Protein AF-A0ABD0PLP1-F1 (afdb_monomer_lite)

Foldseek 3Di:
DDDKDWPDFFDDDDDDAQAKDKTDTDIDDVVDDAAWDDDPNHTDDPVPPQWDQDPNRIIMGGRDHDPDPD

Radius of gyration: 13.67 Å; chains: 1; bounding box: 38×24×39 Å

Organism: Cirrhinus mrigala (NCBI:txid683832)

Sequence (70 aa):
RPPPVVRQGPTNQTVAVDGTVVLGCQATGTPTPTILWRKDGVLVSTHDSRLKQLDTGALQIRYAKHHIKA

Structure (mmCIF, N/CA/C/O backbone):
data_AF-A0ABD0PLP1-F1
#
_entry.id   AF-A0ABD0PLP1-F1
#
loop_
_atom_site.group_PDB
_atom_site.id
_atom_site.type_symbol
_atom_site.label_atom_id
_atom_site.label_alt_id
_atom_site.label_comp_id
_atom_site.label_asym_id
_atom_site.label_entity_id
_atom_site.label_seq_id
_atom_site.pdbx_PDB_ins_code
_atom_site.Cartn_x
_atom_site.Cartn_y
_atom_site.Cartn_z
_atom_site.occupancy
_atom_site.B_iso_or_equiv
_atom_site.auth_seq_id
_atom_site.auth_comp_id
_atom_site.auth_asym_id
_atom_site.auth_atom_id
_atom_site.pdbx_PDB_model_num
ATOM 1 N N . ARG A 1 1 ? -12.255 -3.362 22.737 1.00 63.31 1 ARG A N 1
ATOM 2 C CA . ARG A 1 1 ? -12.282 -3.340 21.252 1.00 63.31 1 ARG A CA 1
ATOM 3 C C . ARG A 1 1 ? -11.053 -4.095 20.746 1.00 63.31 1 ARG A C 1
ATOM 5 O O . ARG A 1 1 ? -9.972 -3.733 21.194 1.00 63.31 1 ARG A O 1
ATOM 12 N N . PRO A 1 2 ? -11.181 -5.132 19.896 1.00 73.94 2 PRO A N 1
ATOM 13 C CA . PRO A 1 2 ? -10.017 -5.848 19.377 1.00 73.94 2 PRO A CA 1
ATOM 14 C C . PRO A 1 2 ? -9.177 -4.923 18.478 1.00 73.94 2 PRO A C 1
ATOM 16 O O . PRO A 1 2 ? -9.766 -4.132 17.729 1.00 73.94 2 PRO A O 1
ATOM 19 N N . PRO A 1 3 ? -7.837 -4.990 18.539 1.00 82.06 3 PRO A N 1
ATOM 20 C CA . PRO A 1 3 ? -6.978 -4.258 17.617 1.00 82.06 3 PRO A CA 1
ATOM 21 C C . PRO A 1 3 ? -7.151 -4.777 16.177 1.00 82.06 3 PRO A C 1
ATOM 23 O O . PRO A 1 3 ? -7.552 -5.929 15.986 1.00 82.06 3 PRO A O 1
ATOM 26 N N . PRO A 1 4 ? -6.853 -3.957 15.154 1.00 86.12 4 PRO A N 1
ATOM 27 C CA . PRO A 1 4 ? -6.778 -4.426 13.778 1.00 86.12 4 PRO A CA 1
ATOM 28 C C . PRO A 1 4 ? -5.752 -5.549 13.633 1.00 86.12 4 PRO A C 1
ATOM 30 O O . PRO A 1 4 ? -4.622 -5.426 14.100 1.00 86.12 4 PRO A O 1
ATOM 33 N N . VAL A 1 5 ? -6.131 -6.615 12.938 1.00 91.00 5 VAL A N 1
ATOM 34 C CA . VAL A 1 5 ? -5.250 -7.736 12.610 1.00 91.00 5 VAL A CA 1
ATOM 35 C C . VAL A 1 5 ? -5.098 -7.805 11.101 1.00 91.00 5 VAL A C 1
ATOM 37 O O . VAL A 1 5 ? -6.091 -7.943 10.385 1.00 91.00 5 VAL A O 1
ATOM 40 N N . VAL A 1 6 ? -3.861 -7.728 10.615 1.00 90.44 6 VAL A N 1
ATOM 41 C CA . VAL A 1 6 ? -3.542 -7.967 9.203 1.00 90.44 6 VAL A CA 1
ATOM 42 C C . VAL A 1 6 ? -3.606 -9.471 8.954 1.00 90.44 6 VAL A C 1
ATOM 44 O O . VAL A 1 6 ? -2.817 -10.229 9.510 1.00 90.44 6 VAL A O 1
ATOM 47 N N . ARG A 1 7 ? -4.570 -9.907 8.143 1.00 90.56 7 ARG A N 1
ATOM 48 C CA . ARG A 1 7 ? -4.738 -11.311 7.745 1.00 90.56 7 ARG A CA 1
ATOM 49 C C . ARG A 1 7 ? -3.888 -11.667 6.538 1.00 90.56 7 ARG A C 1
ATOM 51 O O . ARG A 1 7 ? -3.394 -12.785 6.457 1.00 90.56 7 ARG A O 1
ATOM 58 N N . GLN A 1 8 ? -3.745 -10.733 5.601 1.00 90.69 8 GLN A N 1
ATOM 59 C CA . GLN A 1 8 ? -2.950 -10.915 4.391 1.00 90.69 8 GLN A CA 1
ATOM 60 C C . GLN A 1 8 ? -2.248 -9.609 4.041 1.00 90.69 8 GLN A C 1
ATOM 62 O O . GLN A 1 8 ? -2.882 -8.556 3.992 1.00 90.69 8 GLN A O 1
ATOM 67 N N . GLY A 1 9 ? -0.939 -9.681 3.819 1.00 89.81 9 GLY A N 1
ATOM 68 C CA . GLY A 1 9 ? -0.134 -8.552 3.367 1.00 89.81 9 GLY A CA 1
ATOM 69 C C . GLY A 1 9 ? 0.073 -8.546 1.849 1.00 89.81 9 GLY A C 1
ATOM 70 O O . GLY A 1 9 ? -0.345 -9.484 1.164 1.00 89.81 9 GLY A O 1
ATOM 71 N N . PRO A 1 10 ? 0.753 -7.513 1.327 1.00 91.25 10 PRO A N 1
ATOM 72 C CA . PRO A 1 10 ? 1.210 -7.500 -0.056 1.00 91.25 10 PRO A CA 1
ATOM 73 C C . PRO A 1 10 ? 2.167 -8.655 -0.338 1.00 91.25 10 PRO A C 1
ATOM 75 O O . PRO A 1 10 ? 2.996 -9.016 0.497 1.00 91.25 10 PRO A O 1
ATOM 78 N N . THR A 1 11 ? 2.079 -9.198 -1.547 1.00 90.56 11 THR A N 1
ATOM 79 C CA . THR A 1 11 ? 2.996 -10.217 -2.058 1.00 90.56 11 THR A CA 1
ATOM 80 C C . THR A 1 11 ? 4.016 -9.603 -3.006 1.00 90.56 11 THR A C 1
ATOM 82 O O . THR A 1 11 ? 3.753 -8.590 -3.657 1.00 90.56 11 THR A O 1
ATOM 85 N N . ASN A 1 12 ? 5.192 -10.226 -3.092 1.00 90.25 12 ASN A N 1
ATOM 86 C CA . ASN A 1 12 ? 6.185 -9.848 -4.089 1.00 90.25 12 ASN A CA 1
ATOM 87 C C . ASN A 1 12 ? 5.657 -10.193 -5.480 1.00 90.25 12 ASN A C 1
ATOM 89 O O . ASN A 1 12 ? 5.250 -11.325 -5.737 1.00 90.25 12 ASN A O 1
ATOM 93 N N . GLN A 1 13 ? 5.672 -9.205 -6.368 1.00 88.12 13 GLN A N 1
ATOM 94 C CA . GLN A 1 13 ? 5.198 -9.335 -7.738 1.00 88.12 13 GLN A CA 1
ATOM 95 C C . GLN A 1 13 ? 6.237 -8.751 -8.689 1.00 88.12 13 GLN A C 1
ATOM 97 O O . GLN A 1 13 ? 6.832 -7.707 -8.415 1.00 88.12 13 GLN A O 1
ATOM 102 N N . THR A 1 14 ? 6.432 -9.422 -9.820 1.00 89.25 14 THR A N 1
ATOM 103 C CA . THR A 1 14 ? 7.257 -8.938 -10.925 1.00 89.25 14 THR A CA 1
ATOM 104 C C . THR A 1 14 ? 6.329 -8.610 -12.079 1.00 89.25 14 THR A C 1
ATOM 106 O O . THR A 1 14 ? 5.532 -9.448 -12.495 1.00 89.25 14 THR A O 1
ATOM 109 N N . VAL A 1 15 ? 6.417 -7.384 -12.583 1.00 89.94 15 VAL A N 1
ATOM 110 C CA . VAL A 1 15 ? 5.636 -6.930 -13.734 1.00 89.94 15 VAL A CA 1
ATOM 111 C C . VAL A 1 15 ? 6.581 -6.394 -14.797 1.00 89.94 15 VAL A C 1
ATOM 113 O O . VAL A 1 15 ? 7.679 -5.935 -14.477 1.00 89.94 15 VAL A O 1
ATOM 116 N N . ALA A 1 16 ? 6.155 -6.450 -16.057 1.00 90.06 16 ALA A N 1
ATOM 117 C CA . ALA A 1 16 ? 6.873 -5.788 -17.134 1.00 90.06 16 ALA A CA 1
ATOM 118 C C . ALA A 1 16 ? 6.956 -4.275 -16.876 1.00 90.06 16 ALA A C 1
ATOM 120 O O . ALA A 1 16 ? 6.082 -3.692 -16.226 1.00 90.06 16 ALA A O 1
ATOM 121 N N . VAL A 1 17 ? 7.997 -3.640 -17.415 1.00 88.44 17 VAL A N 1
ATOM 122 C CA . VAL A 1 17 ? 8.108 -2.175 -17.452 1.00 88.44 17 VAL A CA 1
ATOM 123 C C . VAL A 1 17 ? 6.846 -1.596 -18.082 1.00 88.44 17 VAL A C 1
ATOM 125 O O . VAL A 1 17 ? 6.263 -2.200 -18.979 1.00 88.44 17 VAL A O 1
ATOM 128 N N . ASP A 1 18 ? 6.392 -0.466 -17.550 1.00 89.81 18 ASP A N 1
ATOM 129 C CA . ASP A 1 18 ? 5.133 0.191 -17.911 1.00 89.81 18 ASP A CA 1
ATOM 130 C C . ASP A 1 18 ? 3.856 -0.608 -17.592 1.00 89.81 18 ASP A C 1
ATOM 132 O O . ASP A 1 18 ? 2.738 -0.112 -17.757 1.00 89.81 18 ASP A O 1
ATOM 136 N N . GLY A 1 19 ? 4.006 -1.807 -17.025 1.00 91.50 19 GLY A N 1
ATOM 137 C CA . GLY A 1 19 ? 2.919 -2.623 -16.517 1.00 91.50 19 GLY A CA 1
ATOM 138 C C . GLY A 1 19 ? 2.211 -2.003 -15.312 1.00 91.50 19 GLY A C 1
ATOM 139 O O . GLY A 1 19 ? 2.623 -0.987 -14.742 1.00 91.50 19 GLY A O 1
ATOM 140 N N . THR A 1 20 ? 1.112 -2.643 -14.914 1.00 93.12 20 THR A N 1
ATOM 141 C CA . THR A 1 20 ? 0.344 -2.281 -13.718 1.00 93.12 20 THR A CA 1
ATOM 142 C C . THR A 1 20 ? 0.466 -3.386 -12.678 1.00 93.12 20 THR A C 1
ATOM 144 O O . THR A 1 20 ? 0.266 -4.554 -12.998 1.00 93.12 20 THR A O 1
ATOM 147 N N . VAL A 1 21 ? 0.768 -3.015 -11.436 1.00 93.00 21 VAL A N 1
ATOM 148 C CA . VAL A 1 21 ? 0.833 -3.928 -10.288 1.00 93.00 21 VAL A CA 1
ATOM 149 C C . VAL A 1 21 ? -0.242 -3.550 -9.271 1.00 93.00 21 VAL A C 1
ATOM 151 O O . VAL A 1 21 ? -0.526 -2.366 -9.075 1.00 93.00 21 VAL A O 1
ATOM 154 N N . VAL A 1 22 ? -0.862 -4.551 -8.643 1.00 93.31 22 VAL A N 1
ATOM 155 C CA . VAL A 1 22 ? -1.888 -4.358 -7.611 1.00 93.31 22 VAL A CA 1
ATOM 156 C C . VAL A 1 22 ? -1.457 -5.094 -6.353 1.00 93.31 22 VAL A C 1
ATOM 158 O O . VAL A 1 22 ? -1.446 -6.322 -6.295 1.00 93.31 22 VAL A O 1
ATOM 161 N N . LEU A 1 23 ? -1.111 -4.321 -5.330 1.00 93.50 23 LEU A N 1
ATOM 162 C CA . LEU A 1 23 ? -0.710 -4.825 -4.030 1.00 93.50 23 LEU A CA 1
ATOM 163 C C . LEU A 1 23 ? -1.941 -4.884 -3.123 1.00 93.50 23 LEU A C 1
ATOM 165 O O . LEU A 1 23 ? -2.528 -3.860 -2.775 1.00 93.50 23 LEU A O 1
ATOM 169 N N . GLY A 1 24 ? -2.353 -6.097 -2.766 1.00 93.06 24 GLY A N 1
ATOM 170 C CA . GLY A 1 24 ? -3.462 -6.336 -1.846 1.00 93.06 24 GLY A CA 1
ATOM 171 C C . GLY A 1 24 ? -3.024 -6.281 -0.384 1.00 93.06 24 GLY A C 1
ATOM 172 O O . GLY A 1 24 ? -1.890 -6.609 -0.049 1.00 93.06 24 GLY A O 1
ATOM 173 N N . CYS A 1 25 ? -3.939 -5.891 0.498 1.00 91.69 25 CYS A N 1
ATOM 174 C CA . CYS A 1 25 ? -3.794 -6.051 1.939 1.00 91.69 25 CYS A CA 1
ATOM 175 C C . CYS A 1 25 ? -5.188 -6.300 2.524 1.00 91.69 25 CYS A C 1
ATOM 177 O O . CYS A 1 25 ? -6.144 -5.627 2.146 1.00 91.69 25 CYS A O 1
ATOM 179 N N . GLN A 1 26 ? -5.319 -7.284 3.408 1.00 90.81 26 GLN A N 1
ATOM 180 C CA . GLN A 1 26 ? -6.557 -7.570 4.124 1.00 90.81 26 GLN A CA 1
ATOM 181 C C . GLN A 1 26 ? -6.308 -7.435 5.616 1.00 90.81 26 GLN A C 1
ATOM 183 O O . GLN A 1 26 ? -5.503 -8.170 6.193 1.00 90.81 26 GLN A O 1
ATOM 188 N N . ALA A 1 27 ? -7.037 -6.524 6.252 1.00 90.75 27 ALA A N 1
ATOM 189 C CA . ALA A 1 27 ? -7.014 -6.335 7.691 1.00 90.75 27 ALA A CA 1
ATOM 190 C C . ALA A 1 27 ? -8.436 -6.404 8.252 1.00 90.75 27 ALA A C 1
ATOM 192 O O . ALA A 1 27 ? -9.385 -5.912 7.647 1.00 90.75 27 ALA A O 1
ATOM 193 N N . THR A 1 28 ? -8.586 -7.019 9.421 1.00 89.94 28 THR A N 1
ATOM 194 C CA . THR A 1 28 ? -9.873 -7.166 10.111 1.00 89.94 28 THR A CA 1
ATOM 195 C C . THR A 1 28 ? -9.841 -6.466 11.457 1.00 89.94 28 THR A C 1
ATOM 197 O O . THR A 1 28 ? -8.842 -6.537 12.163 1.00 89.94 28 THR A O 1
ATOM 200 N N . GLY A 1 29 ? -10.935 -5.813 11.829 1.00 89.31 29 GLY A N 1
ATOM 201 C CA . GLY A 1 29 ? -11.092 -5.096 13.090 1.00 89.31 29 GLY A CA 1
ATOM 202 C C . GLY A 1 29 ? -12.419 -4.342 13.091 1.00 89.31 29 GLY A C 1
ATOM 203 O O . GLY A 1 29 ? -13.014 -4.155 12.032 1.00 89.31 29 GLY A O 1
ATOM 204 N N . THR A 1 30 ? -12.888 -3.915 14.263 1.00 90.25 30 THR A N 1
ATOM 205 C CA . THR A 1 30 ? -14.205 -3.263 14.392 1.00 90.25 30 THR A CA 1
ATOM 206 C C . THR A 1 30 ? -14.081 -1.938 15.130 1.00 90.25 30 THR A C 1
ATOM 208 O O . THR A 1 30 ? -13.788 -2.010 16.320 1.00 90.25 30 THR A O 1
ATOM 211 N N . PRO A 1 31 ? -14.319 -0.756 14.513 1.00 87.69 31 PRO A N 1
ATOM 212 C CA . PRO A 1 31 ? -14.602 -0.536 13.090 1.00 87.69 31 PRO A CA 1
ATOM 213 C C . PRO A 1 31 ? -13.486 -0.981 12.147 1.00 87.69 31 PRO A C 1
ATOM 215 O O . PRO A 1 31 ? -12.333 -1.124 12.569 1.00 87.69 31 PRO A O 1
ATOM 218 N N . THR A 1 32 ? -13.885 -1.177 10.889 1.00 85.81 32 THR A N 1
ATOM 219 C CA . THR A 1 32 ? -13.047 -1.598 9.766 1.00 85.81 32 THR A CA 1
ATOM 220 C C . THR A 1 32 ? -11.764 -0.770 9.706 1.00 85.81 32 THR A C 1
ATOM 222 O O . THR A 1 32 ? -11.833 0.460 9.770 1.00 85.81 32 THR A O 1
ATOM 225 N N . PRO A 1 33 ? -10.589 -1.411 9.618 1.00 90.12 33 PRO A N 1
ATOM 226 C CA . PRO A 1 33 ? -9.327 -0.693 9.585 1.00 90.12 33 PRO A CA 1
ATOM 227 C C . PRO A 1 33 ? -9.102 0.002 8.242 1.00 90.12 33 PRO A C 1
ATOM 229 O O . PRO A 1 33 ? -9.402 -0.541 7.181 1.00 90.12 33 PRO A O 1
ATOM 232 N N . THR A 1 34 ? -8.499 1.186 8.300 1.00 88.88 34 THR A N 1
ATOM 233 C CA . THR A 1 34 ? -8.003 1.897 7.120 1.00 88.88 34 THR A CA 1
ATOM 234 C C . THR A 1 34 ? -6.634 1.353 6.729 1.00 88.88 34 THR A C 1
ATOM 236 O O . THR A 1 34 ? -5.748 1.227 7.575 1.00 88.88 34 THR A O 1
ATOM 239 N N . ILE A 1 35 ? -6.442 1.061 5.444 1.00 91.25 35 ILE A N 1
ATOM 240 C CA . ILE A 1 35 ? -5.155 0.607 4.911 1.00 91.25 35 ILE A CA 1
ATOM 241 C C . ILE A 1 35 ? -4.348 1.816 4.435 1.00 91.25 35 ILE A C 1
ATOM 243 O O . ILE A 1 35 ? -4.860 2.661 3.701 1.00 91.25 35 ILE A O 1
ATOM 247 N N . LEU A 1 36 ? -3.086 1.883 4.863 1.00 91.44 36 LEU A N 1
ATOM 248 C CA . LEU A 1 36 ? -2.111 2.892 4.458 1.00 91.44 36 LEU A CA 1
ATOM 249 C C . LEU A 1 36 ? -0.891 2.199 3.860 1.00 91.44 36 LEU A C 1
ATOM 251 O O . LEU A 1 36 ? -0.379 1.231 4.424 1.00 91.44 36 LEU A O 1
ATOM 255 N N . TRP A 1 37 ? -0.398 2.733 2.748 1.00 91.44 37 TRP A N 1
ATOM 256 C CA . TRP A 1 37 ? 0.730 2.163 2.024 1.00 91.44 37 TRP A CA 1
ATOM 257 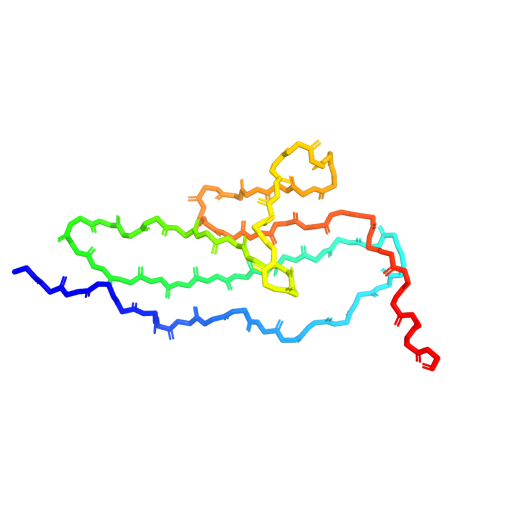C C . TRP A 1 37 ? 2.002 2.964 2.240 1.00 91.44 37 TRP A C 1
ATOM 259 O O . TRP A 1 37 ? 1.988 4.195 2.237 1.00 91.44 37 TRP A O 1
ATOM 269 N N . ARG A 1 38 ? 3.121 2.258 2.401 1.00 91.00 38 ARG A N 1
ATOM 270 C CA . ARG A 1 38 ? 4.454 2.853 2.495 1.00 91.00 38 ARG A CA 1
ATOM 271 C C . ARG A 1 38 ? 5.401 2.166 1.526 1.00 91.00 38 ARG A C 1
ATOM 273 O O . ARG A 1 38 ? 5.366 0.947 1.394 1.00 91.00 38 ARG A O 1
ATOM 280 N N . LYS A 1 39 ? 6.266 2.950 0.891 1.00 86.88 39 LYS A N 1
ATOM 281 C CA . LYS A 1 39 ? 7.382 2.473 0.076 1.00 86.88 39 LYS A CA 1
ATOM 282 C C . LYS A 1 39 ? 8.671 2.981 0.706 1.00 86.88 39 LYS A C 1
ATOM 284 O O . LYS A 1 39 ? 8.814 4.182 0.900 1.00 86.88 39 LYS A O 1
ATOM 289 N N . ASP A 1 40 ? 9.576 2.069 1.054 1.00 86.06 40 ASP A N 1
ATOM 290 C CA . ASP A 1 40 ? 10.880 2.402 1.650 1.00 86.06 40 ASP A CA 1
ATOM 291 C C . ASP A 1 40 ? 10.760 3.317 2.893 1.00 86.06 40 ASP A C 1
ATOM 293 O O . ASP A 1 40 ? 11.523 4.256 3.085 1.00 86.06 40 ASP A O 1
ATOM 297 N N . GLY A 1 41 ? 9.737 3.076 3.723 1.00 87.56 41 GLY A N 1
ATOM 298 C CA . GLY A 1 41 ? 9.434 3.868 4.926 1.00 87.56 41 GLY A CA 1
ATOM 299 C C . GLY A 1 41 ? 8.595 5.132 4.683 1.00 87.56 41 GLY A C 1
ATOM 300 O O . GLY A 1 41 ? 7.954 5.627 5.617 1.00 87.56 41 GLY A O 1
ATOM 301 N N . VAL A 1 42 ? 8.507 5.603 3.439 1.00 89.94 42 VAL A N 1
ATOM 302 C CA . VAL A 1 42 ? 7.778 6.818 3.047 1.00 89.94 42 VAL A CA 1
ATOM 303 C C . VAL A 1 42 ? 6.319 6.495 2.737 1.00 89.94 42 VAL A C 1
ATOM 305 O O . VAL A 1 42 ? 6.029 5.514 2.055 1.00 89.94 42 VAL A O 1
ATOM 308 N N . LEU A 1 43 ? 5.386 7.315 3.230 1.00 90.00 43 LEU A N 1
ATOM 309 C CA . LEU A 1 43 ? 3.964 7.166 2.918 1.00 90.00 43 LEU A CA 1
ATOM 310 C C . LEU A 1 43 ? 3.730 7.364 1.418 1.00 90.00 43 LEU A C 1
ATOM 312 O O . LEU A 1 43 ? 4.175 8.350 0.831 1.00 90.00 43 LEU A O 1
ATOM 316 N N . VAL A 1 44 ? 3.022 6.422 0.803 1.00 89.06 44 VAL A N 1
ATOM 317 C CA . VAL A 1 44 ? 2.617 6.533 -0.593 1.00 89.06 44 VAL A CA 1
ATOM 318 C C . VAL A 1 44 ? 1.599 7.661 -0.706 1.00 89.06 44 VAL A C 1
ATOM 320 O O . VAL A 1 44 ? 0.511 7.594 -0.140 1.00 89.06 44 VAL A O 1
ATOM 323 N N . SER A 1 45 ? 1.972 8.711 -1.432 1.00 80.9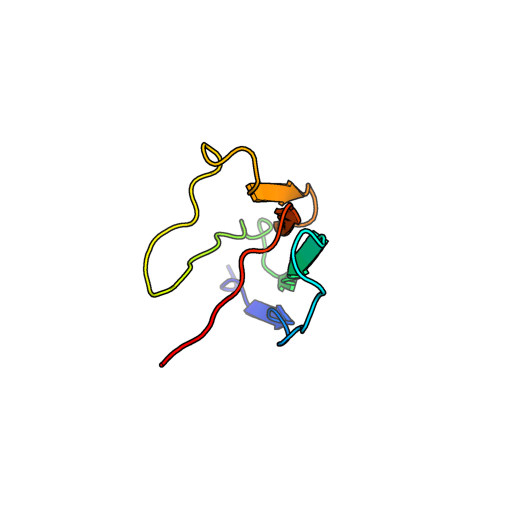4 45 SER A N 1
ATOM 324 C CA . SER A 1 45 ? 1.089 9.836 -1.718 1.00 80.94 45 SER A CA 1
ATOM 325 C C . SER A 1 45 ? 0.198 9.511 -2.912 1.00 80.94 45 SER A C 1
ATOM 327 O O . SER A 1 45 ? 0.688 9.116 -3.969 1.00 80.94 45 SER A O 1
ATOM 329 N N . THR A 1 46 ? -1.102 9.751 -2.772 1.00 75.56 46 THR A N 1
ATOM 330 C CA . THR A 1 46 ? -2.084 9.666 -3.866 1.00 75.56 46 THR A CA 1
ATOM 331 C C . THR A 1 46 ? -1.959 10.806 -4.883 1.00 75.56 46 THR A C 1
ATOM 333 O O . THR A 1 46 ? -2.699 10.832 -5.861 1.00 75.56 46 THR A O 1
ATOM 336 N N . HIS A 1 47 ? -1.027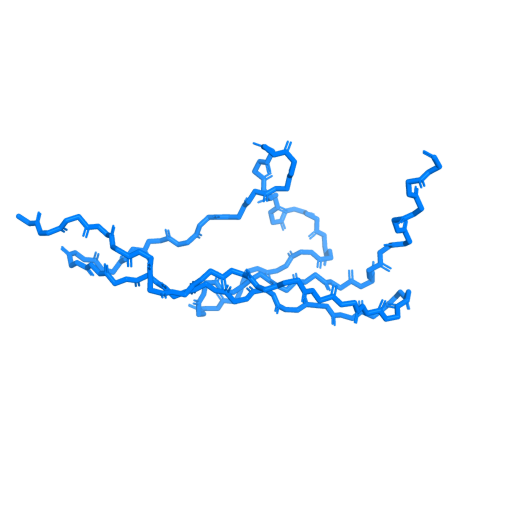 11.746 -4.680 1.00 78.94 47 HIS A N 1
ATOM 337 C CA . HIS A 1 47 ? -0.718 12.799 -5.652 1.00 78.94 47 HIS A CA 1
ATOM 338 C C . HIS A 1 47 ? 0.108 12.286 -6.842 1.00 78.94 47 HIS A C 1
ATOM 340 O O . HIS A 1 47 ? 0.155 12.944 -7.879 1.00 78.94 47 HIS A O 1
ATOM 346 N N . ASP A 1 48 ? 0.772 11.129 -6.717 1.00 83.94 48 ASP A N 1
ATOM 347 C CA . ASP A 1 48 ? 1.396 10.480 -7.873 1.00 83.94 48 ASP A CA 1
ATOM 348 C C . ASP A 1 48 ? 0.284 9.878 -8.740 1.00 83.94 48 ASP A C 1
ATOM 350 O O . ASP A 1 48 ? -0.410 8.955 -8.319 1.00 83.94 48 ASP A O 1
ATOM 354 N N . SER A 1 49 ? 0.127 10.378 -9.966 1.00 86.88 49 SER A N 1
ATOM 355 C CA . SER A 1 49 ? -0.903 9.935 -10.918 1.00 86.88 49 SER A CA 1
ATOM 356 C C . SER A 1 49 ? -0.821 8.445 -11.271 1.00 86.88 49 SER A C 1
ATOM 358 O O . SER A 1 49 ? -1.773 7.865 -11.802 1.00 86.88 49 SER A O 1
ATOM 360 N N . ARG A 1 50 ? 0.312 7.806 -10.973 1.00 89.56 50 ARG A N 1
ATOM 361 C CA . ARG A 1 50 ? 0.527 6.370 -11.145 1.00 89.56 50 ARG A CA 1
ATOM 362 C C . ARG A 1 50 ? -0.030 5.546 -9.992 1.00 89.56 50 ARG A C 1
ATOM 364 O O . ARG A 1 50 ? -0.243 4.351 -10.175 1.00 89.56 50 ARG A O 1
ATOM 371 N N . LEU A 1 51 ? -0.231 6.146 -8.822 1.00 90.75 51 LEU A N 1
ATOM 372 C CA . LEU A 1 51 ? -0.598 5.468 -7.584 1.00 90.75 51 LEU A CA 1
ATOM 373 C C . LEU A 1 51 ? -2.073 5.723 -7.282 1.00 90.75 51 LEU A C 1
ATOM 375 O O . LEU A 1 51 ? -2.500 6.858 -7.097 1.00 90.75 51 LEU A O 1
ATOM 379 N N . LYS A 1 52 ? -2.863 4.654 -7.205 1.00 91.19 52 LYS A N 1
ATOM 380 C CA . LYS A 1 52 ? -4.278 4.729 -6.843 1.00 91.19 52 LYS A CA 1
ATOM 381 C C . LYS A 1 52 ? -4.589 3.712 -5.761 1.00 91.19 52 LYS A C 1
ATOM 383 O O . LYS A 1 52 ? -4.317 2.528 -5.929 1.00 91.19 52 LYS A O 1
ATOM 388 N N . GLN A 1 53 ? -5.197 4.164 -4.671 1.00 90.75 53 GLN A N 1
ATOM 389 C CA . GLN A 1 53 ? -5.790 3.258 -3.695 1.00 90.75 53 GLN A CA 1
ATOM 390 C C . GLN A 1 53 ? -7.202 2.884 -4.158 1.00 90.75 53 GLN A C 1
ATOM 392 O O . GLN A 1 53 ? -8.004 3.754 -4.492 1.00 90.75 53 GLN A O 1
ATOM 397 N N . LEU A 1 54 ? -7.465 1.584 -4.240 1.00 89.88 54 LEU A N 1
ATOM 398 C CA . LEU A 1 54 ? -8.769 1.014 -4.564 1.00 89.88 54 LEU A CA 1
ATOM 399 C C . LEU A 1 54 ? -9.669 1.032 -3.321 1.00 89.88 54 LEU A C 1
ATOM 401 O O . LEU A 1 54 ? -9.173 1.088 -2.194 1.00 89.88 54 LEU A O 1
ATOM 405 N N . ASP A 1 55 ? -10.981 0.902 -3.513 1.00 86.75 55 ASP A N 1
ATOM 406 C CA . ASP A 1 55 ? -11.963 0.884 -2.413 1.00 86.75 55 ASP A CA 1
ATOM 407 C C . ASP A 1 55 ? -11.742 -0.290 -1.446 1.00 86.75 55 ASP A C 1
ATOM 409 O O . ASP A 1 55 ? -12.065 -0.221 -0.264 1.00 86.75 55 ASP A O 1
ATOM 413 N N . THR A 1 56 ? -11.113 -1.360 -1.935 1.00 86.75 56 THR A N 1
ATOM 414 C CA . THR A 1 56 ? -10.688 -2.520 -1.140 1.00 86.75 56 THR A CA 1
ATOM 415 C C . THR A 1 56 ? -9.484 -2.234 -0.235 1.00 86.75 56 THR A C 1
ATOM 417 O O . THR A 1 56 ? -9.071 -3.103 0.527 1.00 86.75 56 THR A O 1
ATOM 420 N N . GLY A 1 57 ? -8.876 -1.048 -0.335 1.00 88.81 57 GLY A N 1
ATOM 421 C CA . GLY A 1 57 ? -7.621 -0.692 0.326 1.00 88.81 57 GLY A CA 1
ATOM 422 C C . GLY A 1 57 ? -6.367 -1.186 -0.402 1.00 88.81 57 GLY A C 1
ATOM 423 O O . GLY A 1 57 ? -5.259 -0.901 0.050 1.00 88.81 57 GLY A O 1
ATOM 424 N N . ALA A 1 58 ? -6.507 -1.890 -1.530 1.00 92.00 58 ALA A N 1
ATOM 425 C CA . ALA A 1 58 ? -5.380 -2.317 -2.355 1.00 92.00 58 ALA A CA 1
ATOM 426 C C . ALA A 1 58 ? -4.714 -1.127 -3.068 1.00 92.00 58 ALA A C 1
ATOM 428 O O . ALA A 1 58 ? -5.391 -0.200 -3.516 1.00 92.00 58 ALA A O 1
ATOM 429 N N . LEU A 1 59 ? -3.387 -1.160 -3.198 1.00 93.19 59 LEU A N 1
ATOM 430 C CA . LEU A 1 59 ? -2.625 -0.147 -3.924 1.00 93.19 59 LEU A CA 1
ATOM 431 C C . LEU A 1 59 ? -2.379 -0.600 -5.358 1.00 93.19 59 LEU A C 1
ATOM 433 O O . LEU A 1 59 ? -1.673 -1.575 -5.602 1.00 93.19 59 LEU A O 1
ATOM 437 N N . GLN A 1 60 ? -2.910 0.155 -6.308 1.00 92.75 60 GLN A N 1
ATOM 438 C CA . GLN A 1 60 ? -2.604 0.020 -7.720 1.00 92.75 60 GLN A CA 1
ATOM 439 C C . GLN A 1 60 ? -1.478 0.983 -8.102 1.00 92.75 60 GLN A C 1
ATOM 441 O O . GLN A 1 60 ? -1.544 2.179 -7.821 1.00 92.75 60 GLN A O 1
ATOM 446 N N . ILE A 1 61 ? -0.466 0.462 -8.789 1.00 92.38 61 ILE A N 1
ATOM 447 C CA . ILE A 1 61 ? 0.666 1.221 -9.322 1.00 92.38 61 ILE A CA 1
ATOM 448 C C . ILE A 1 61 ? 0.700 0.994 -10.830 1.00 92.38 61 ILE A C 1
ATOM 450 O O . ILE A 1 61 ? 0.896 -0.130 -11.288 1.00 92.38 61 ILE A O 1
ATOM 454 N N . ARG A 1 62 ? 0.494 2.056 -11.603 1.00 91.69 62 ARG A N 1
ATOM 455 C CA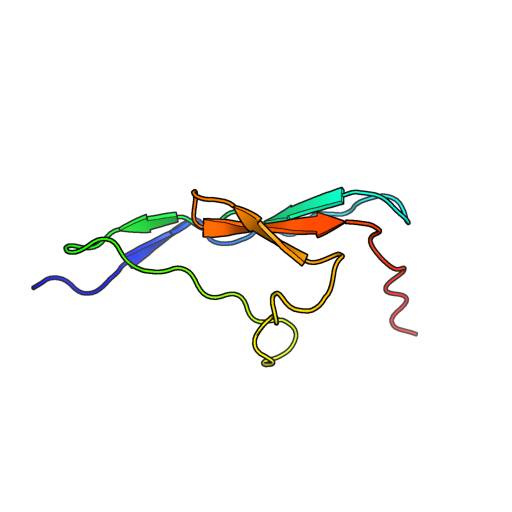 . ARG A 1 62 ? 0.559 2.059 -13.070 1.00 91.69 62 ARG A CA 1
ATOM 456 C C . ARG A 1 62 ? 1.940 2.493 -13.538 1.00 91.69 62 ARG A C 1
ATOM 458 O O . ARG A 1 62 ? 2.646 3.198 -12.818 1.00 91.69 62 ARG A O 1
ATOM 465 N N . TYR A 1 63 ? 2.292 2.128 -14.765 1.00 90.19 63 TYR A N 1
ATOM 466 C CA . TYR A 1 63 ? 3.555 2.518 -15.389 1.00 90.19 63 TYR A CA 1
ATOM 467 C C . TYR A 1 63 ? 4.749 2.184 -14.479 1.00 90.19 63 TYR A C 1
ATOM 469 O O . TYR A 1 63 ? 5.482 3.064 -14.000 1.00 90.19 63 TYR A O 1
ATOM 477 N N . ALA A 1 64 ? 4.844 0.898 -14.124 1.00 85.94 64 ALA A N 1
ATOM 478 C CA . ALA A 1 64 ? 5.874 0.389 -13.235 1.00 85.94 64 ALA A CA 1
ATOM 479 C C . ALA A 1 64 ? 7.260 0.704 -13.810 1.00 85.94 64 ALA A C 1
ATOM 481 O O . ALA A 1 64 ? 7.585 0.352 -14.944 1.00 85.94 64 ALA A O 1
ATOM 482 N N . LYS A 1 65 ? 8.073 1.402 -13.014 1.00 80.56 65 LYS A N 1
ATOM 483 C CA . LYS A 1 65 ? 9.425 1.798 -13.408 1.00 80.56 65 LYS A CA 1
ATOM 484 C C . LYS A 1 65 ? 10.396 0.655 -13.163 1.00 80.56 65 LYS A C 1
ATOM 486 O O . LYS A 1 65 ? 10.251 -0.096 -1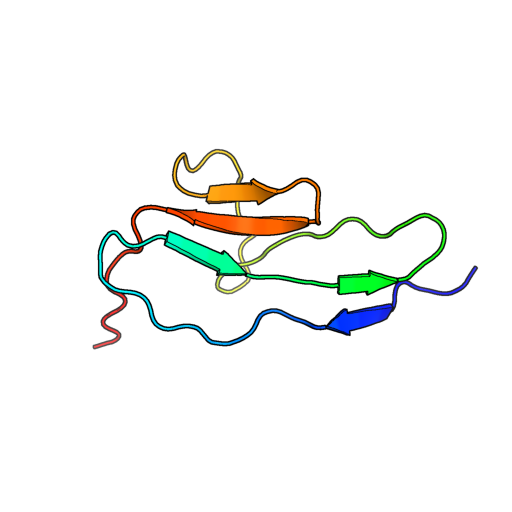2.198 1.00 80.56 65 LYS A O 1
ATOM 491 N N . HIS A 1 66 ? 11.422 0.589 -14.001 1.00 72.00 66 HIS A N 1
ATOM 492 C CA . HIS A 1 66 ? 12.530 -0.333 -13.807 1.00 72.00 66 HIS A CA 1
ATOM 493 C C . HIS A 1 66 ? 13.207 -0.056 -12.457 1.00 72.00 66 HIS A C 1
ATOM 495 O O . HIS A 1 66 ? 13.716 1.039 -12.222 1.00 72.00 66 HIS A O 1
ATOM 501 N N . HIS A 1 67 ? 13.228 -1.049 -11.571 1.00 61.16 67 HIS A N 1
ATOM 502 C CA . HIS A 1 67 ? 14.064 -1.032 -10.375 1.00 61.16 67 HIS A CA 1
ATOM 503 C C . HIS A 1 67 ? 15.316 -1.869 -10.660 1.00 61.16 67 HIS A C 1
ATOM 505 O O . HIS A 1 67 ? 15.394 -3.030 -10.276 1.00 61.16 67 HIS A O 1
ATOM 511 N N . ILE A 1 68 ? 16.297 -1.299 -11.368 1.00 42.41 68 ILE A N 1
ATOM 512 C CA . ILE A 1 68 ? 17.667 -1.825 -11.302 1.00 42.41 68 ILE A CA 1
ATOM 513 C C . ILE A 1 68 ? 18.243 -1.295 -9.986 1.00 42.41 68 ILE A C 1
ATOM 515 O O . ILE A 1 68 ? 18.470 -0.093 -9.859 1.00 42.41 68 ILE A O 1
ATOM 519 N N . LYS A 1 69 ? 18.424 -2.160 -8.981 1.00 44.28 69 LYS A N 1
ATOM 52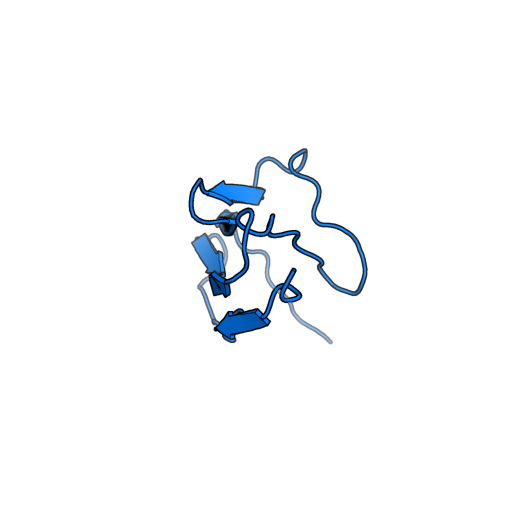0 C CA . LYS A 1 69 ? 19.465 -1.904 -7.980 1.00 44.28 69 LYS A CA 1
ATOM 521 C C . LYS A 1 69 ? 20.767 -2.364 -8.627 1.00 44.28 69 LYS A C 1
ATOM 523 O O . LYS A 1 69 ? 20.915 -3.560 -8.863 1.00 44.28 69 LYS A O 1
ATOM 528 N N . ALA A 1 70 ? 21.600 -1.401 -9.015 1.00 34.94 70 ALA A N 1
ATOM 529 C CA . ALA A 1 70 ? 23.007 -1.658 -9.296 1.00 34.94 70 ALA A CA 1
ATOM 530 C C . ALA A 1 70 ? 23.719 -2.041 -7.993 1.00 34.94 70 ALA A C 1
ATOM 532 O O . ALA A 1 70 ? 23.280 -1.536 -6.929 1.00 34.94 70 ALA A O 1
#

InterPro domains:
  IPR007110 Immunoglobulin-like domain [PS50835] (4-41)
  IPR013783 Immunoglobulin-like fold [G3DSA:2.60.40.10] (3-68)
  IPR036179 Immunoglobulin-like domain superfamily [SSF48726] (2-64)

pLDDT: mean 85.82, std 11.41, range [34.94, 93.5]

Secondary structure (DSSP, 8-state):
-PPPEEEE-PPP----TT--EEE--EEE-SSPPPP--EETTEE--TTSTTEEE-TTSPEEE-SPPP----